Protein AF-A0A662MKM2-F1 (afdb_monomer)

Mean predicted aligned error: 5.5 Å

Sequence (151 aa):
GRNQSARRIAQEMHRLYGGDYKVSSKLVGRREGRELKRFTYLVRLPPWRRGDYLLKDGTPHRIEGFQGRRVKLKNIETRREESVEISSVETLAHYPSKEVEMEATVLYTSEREIVIMDPVSFAEVNIKKPPGWKRRESVKVVRVDGGIYLL

Radius of gyration: 22.49 Å; Cα contacts (8 Å, |Δi|>4): 298; chains: 1; bounding box: 60×26×66 Å

Nearest PDB structures (foldseek):
  1eif-assembly1_A  TM=6.181E-01  e=8.605E-05  Methanocaldococcus jannaschii
  1bkb-assembly1_A  TM=5.427E-01  e=1.474E-04  Pyrobaculum aerophilum
  1yby-assembly1_A  TM=5.417E-01  e=4.327E-04  Acetivibrio thermocellus
  6rji-assembly1_A  TM=4.594E-01  e=1.203E-03  Staphylococcus aureus subsp. aureus NCTC 8325
  7n4d-assembly3_C  TM=5.551E-01  e=6.738E-03  Naegleria fowleri

Foldseek 3Di:
DVVVVVVVVLVVCCQWQNADWDKDKDFPDDDPNDTDIDMDIDGDGQPDGQQKWFQDPNFTWGFNTDGRQKTWTATQQVRDIDIDGCVVRSPTDIGHNVRFKDKWFFPDDDPFWTWTQDPPPRDIDIDGDDPPDDDDGIFIWGADPNDIGGD

pLDDT: mean 92.52, std 6.66, range [49.81, 98.25]

Solvent-accessible surface area (backbone atoms only — not comparable to full-atom values): 8761 Å² total; per-residue (Å²): 115,83,70,57,55,60,51,51,51,48,52,49,49,24,37,61,57,11,42,47,76,49,78,50,71,43,82,75,50,72,57,96,91,38,78,38,70,49,77,47,79,46,70,45,66,53,98,68,53,69,61,18,32,34,48,51,96,92,39,55,24,34,27,74,37,39,56,29,53,29,34,32,34,27,34,56,87,80,64,48,73,51,74,46,53,42,84,80,52,69,84,42,58,74,45,56,39,88,81,29,53,46,70,26,46,45,75,51,69,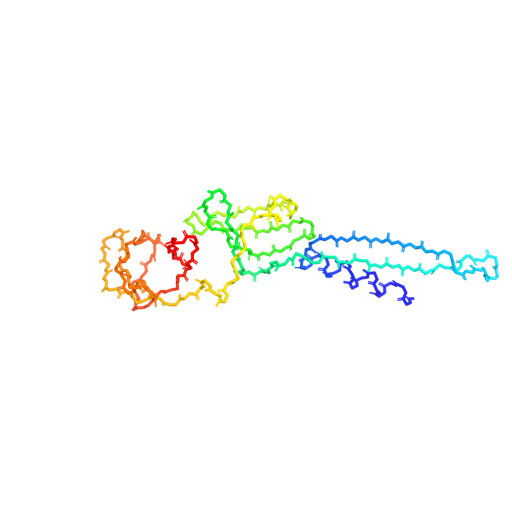62,98,60,35,36,32,28,35,40,78,83,79,66,45,82,42,83,39,79,54,60,90,90,69,72,96,61,66,60,45,52,32,39,54,55,96,91,44,78,43,69,110

Structure (mmCIF, N/CA/C/O backbone):
data_AF-A0A662MKM2-F1
#
_entry.id   AF-A0A662MKM2-F1
#
loop_
_atom_site.group_PDB
_atom_site.id
_atom_site.type_symbol
_atom_site.label_atom_id
_atom_site.label_alt_id
_atom_site.label_comp_id
_atom_site.label_asym_id
_atom_site.label_entity_id
_atom_site.label_seq_id
_atom_site.pdbx_PDB_ins_code
_atom_site.Cartn_x
_atom_site.Cartn_y
_atom_site.Cartn_z
_atom_site.occupancy
_atom_site.B_iso_or_equiv
_atom_site.auth_seq_id
_atom_site.auth_comp_id
_atom_site.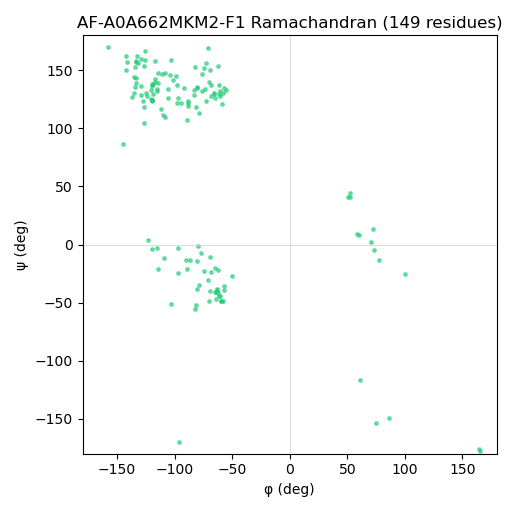auth_asym_id
_atom_site.auth_atom_id
_atom_site.pdbx_PDB_model_num
ATOM 1 N N . GLY A 1 1 ? 22.248 14.396 -25.358 1.00 49.81 1 GLY A N 1
ATOM 2 C CA . GLY A 1 1 ? 22.094 13.395 -26.440 1.00 49.81 1 GLY A CA 1
ATOM 3 C C . GLY A 1 1 ? 20.824 12.582 -26.237 1.00 49.81 1 GLY A C 1
ATOM 4 O O . GLY A 1 1 ? 20.569 12.188 -25.105 1.00 49.81 1 GLY A O 1
ATOM 5 N N . ARG A 1 2 ? 20.038 12.341 -27.301 1.00 54.75 2 ARG A N 1
ATOM 6 C CA . ARG A 1 2 ? 18.658 11.786 -27.265 1.00 54.75 2 ARG A CA 1
ATOM 7 C C . ARG A 1 2 ? 18.466 10.499 -26.429 1.00 54.75 2 ARG A C 1
ATOM 9 O O . ARG A 1 2 ? 17.391 10.311 -25.876 1.00 54.75 2 ARG A O 1
ATOM 16 N N . ASN A 1 3 ? 19.499 9.668 -26.248 1.00 59.00 3 ASN A N 1
ATOM 17 C CA . ASN A 1 3 ? 19.425 8.438 -25.434 1.00 59.00 3 ASN A CA 1
ATOM 18 C C . ASN A 1 3 ? 19.414 8.676 -23.910 1.00 59.00 3 ASN A C 1
ATOM 20 O O . ASN A 1 3 ? 18.944 7.820 -23.163 1.00 59.00 3 ASN A O 1
ATOM 24 N N . GLN A 1 4 ? 19.909 9.820 -23.421 1.00 70.81 4 GLN A N 1
ATOM 25 C CA . GLN A 1 4 ? 19.896 10.109 -21.980 1.00 70.81 4 GLN A CA 1
ATOM 26 C C . GLN A 1 4 ? 18.478 10.382 -21.463 1.00 70.81 4 GLN A C 1
ATOM 28 O O . GLN A 1 4 ? 18.176 10.049 -20.320 1.00 70.81 4 GLN A O 1
ATOM 33 N N . SER A 1 5 ? 17.601 10.938 -22.303 1.00 84.75 5 SER A N 1
ATOM 34 C CA . SER A 1 5 ? 16.239 11.305 -21.908 1.00 84.75 5 SER A CA 1
ATOM 35 C C . SER A 1 5 ? 15.367 10.074 -21.653 1.00 84.75 5 SER A C 1
ATOM 37 O O . SER A 1 5 ? 14.770 9.970 -20.587 1.00 84.75 5 SER A O 1
ATOM 39 N N . ALA A 1 6 ? 15.365 9.095 -22.567 1.00 88.06 6 ALA A N 1
ATOM 40 C CA . ALA A 1 6 ? 14.589 7.860 -22.404 1.00 88.06 6 ALA A CA 1
ATOM 41 C C . ALA A 1 6 ? 15.040 7.044 -21.180 1.00 88.06 6 ALA A C 1
ATOM 43 O O . ALA A 1 6 ? 14.209 6.570 -20.409 1.00 88.06 6 ALA A O 1
ATOM 44 N N . ARG A 1 7 ? 16.360 6.944 -20.957 1.00 92.12 7 ARG A N 1
ATOM 45 C CA . ARG A 1 7 ? 16.919 6.288 -19.768 1.00 92.12 7 ARG A CA 1
ATOM 46 C C . ARG A 1 7 ? 16.455 6.960 -18.478 1.00 92.12 7 ARG A C 1
ATOM 48 O O . ARG A 1 7 ? 16.018 6.263 -17.570 1.00 92.12 7 ARG A O 1
ATOM 55 N N . ARG A 1 8 ? 16.557 8.292 -18.397 1.00 93.31 8 ARG A N 1
ATOM 56 C CA . ARG A 1 8 ? 16.160 9.054 -17.202 1.00 93.31 8 ARG A CA 1
ATOM 57 C C . ARG A 1 8 ? 14.676 8.890 -16.903 1.00 93.31 8 ARG A C 1
ATOM 59 O O . ARG A 1 8 ? 14.339 8.615 -15.762 1.00 93.31 8 ARG A O 1
ATOM 66 N N . ILE A 1 9 ? 13.817 8.977 -17.920 1.00 93.75 9 ILE A N 1
ATOM 67 C CA . ILE A 1 9 ? 12.373 8.760 -17.759 1.00 93.75 9 ILE A CA 1
ATOM 68 C C . ILE A 1 9 ? 12.104 7.351 -17.223 1.00 93.75 9 ILE A C 1
ATOM 70 O O . ILE A 1 9 ? 11.392 7.200 -16.239 1.00 93.75 9 ILE A O 1
ATOM 74 N N . ALA A 1 10 ? 12.706 6.317 -17.816 1.00 93.50 10 ALA A N 1
ATOM 75 C CA . ALA A 1 10 ? 12.488 4.941 -17.377 1.00 93.50 10 ALA A CA 1
ATOM 76 C C . ALA A 1 10 ? 12.983 4.688 -15.938 1.00 93.50 10 ALA A C 1
ATOM 78 O O . ALA A 1 10 ? 12.302 4.026 -15.157 1.00 93.50 10 ALA A O 1
ATOM 79 N N . GLN A 1 11 ? 14.142 5.242 -15.571 1.00 93.38 11 GLN A N 1
ATOM 80 C CA . GLN A 1 11 ? 14.668 5.161 -14.206 1.00 93.38 11 GLN A CA 1
ATOM 81 C C . GLN A 1 11 ? 13.774 5.897 -13.205 1.00 93.38 11 GLN A C 1
ATOM 83 O O . GLN A 1 11 ? 13.529 5.379 -12.121 1.00 93.38 11 GLN A O 1
ATOM 88 N N . GLU A 1 12 ? 13.263 7.068 -13.575 1.00 94.19 12 GLU A N 1
ATOM 89 C CA . GLU A 1 12 ? 12.391 7.860 -12.712 1.00 94.19 12 GLU A CA 1
ATOM 90 C C . GLU A 1 12 ? 11.024 7.196 -12.521 1.00 94.19 12 GLU A C 1
ATOM 92 O O . GLU A 1 12 ? 10.527 7.124 -11.400 1.00 94.19 12 GLU A O 1
ATOM 97 N N . MET A 1 13 ? 10.460 6.610 -13.581 1.00 93.50 13 MET A N 1
ATOM 98 C CA . MET A 1 13 ? 9.240 5.802 -13.495 1.00 93.50 13 MET A CA 1
ATOM 99 C C . MET A 1 13 ? 9.421 4.624 -12.533 1.00 93.50 13 MET A C 1
ATOM 101 O O . MET A 1 13 ? 8.602 4.432 -11.639 1.00 93.50 13 MET A O 1
ATOM 105 N N . HIS A 1 14 ? 10.518 3.873 -12.665 1.00 94.44 14 HIS A N 1
ATOM 106 C CA . HIS A 1 14 ? 10.826 2.772 -11.753 1.00 94.44 14 HIS A CA 1
ATOM 107 C C . HIS A 1 14 ? 11.056 3.255 -10.311 1.00 94.44 14 HIS A C 1
ATOM 109 O O . HIS A 1 14 ? 10.621 2.614 -9.359 1.00 94.44 14 HIS A O 1
ATOM 115 N N . ARG A 1 15 ? 11.701 4.411 -10.123 1.00 92.88 15 ARG A N 1
ATOM 116 C CA . ARG A 1 15 ? 11.926 4.995 -8.796 1.00 92.88 15 ARG A CA 1
ATOM 117 C C . ARG A 1 15 ? 10.612 5.366 -8.106 1.00 92.88 15 ARG A C 1
ATOM 119 O O . ARG A 1 15 ? 10.462 5.053 -6.930 1.00 92.88 15 ARG A O 1
ATOM 126 N N . LEU A 1 16 ? 9.703 6.028 -8.826 1.00 91.00 16 LEU A N 1
ATOM 127 C CA . LEU A 1 16 ? 8.456 6.585 -8.288 1.00 91.00 16 LEU A CA 1
ATOM 128 C C .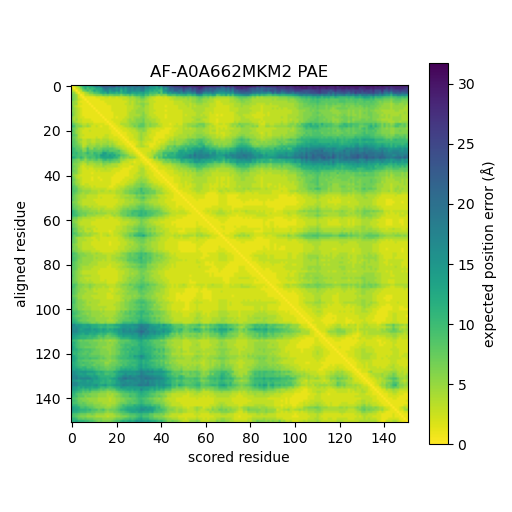 LEU A 1 16 ? 7.340 5.550 -8.123 1.00 91.00 16 LEU A C 1
ATOM 130 O O . LEU A 1 16 ? 6.580 5.617 -7.158 1.00 91.00 16 LEU A O 1
ATOM 134 N N . TYR A 1 17 ? 7.229 4.617 -9.067 1.00 91.69 17 TYR A N 1
ATOM 135 C CA . TYR A 1 17 ? 6.100 3.684 -9.164 1.00 91.69 17 TYR A CA 1
ATOM 136 C C . TYR A 1 17 ? 6.498 2.223 -8.947 1.00 91.69 17 TYR A C 1
ATOM 138 O O . TYR A 1 17 ? 5.650 1.337 -8.932 1.00 91.69 17 TYR A O 1
ATOM 146 N N . GLY A 1 18 ? 7.789 1.972 -8.762 1.00 92.31 18 GLY A N 1
ATOM 147 C CA . GLY A 1 18 ? 8.336 0.665 -8.464 1.00 92.31 18 GLY A CA 1
ATOM 148 C C . GLY A 1 18 ? 8.394 -0.293 -9.654 1.00 92.31 18 GLY A C 1
ATOM 149 O O . GLY A 1 18 ? 8.516 0.115 -10.813 1.00 92.31 18 GLY A O 1
ATOM 150 N N . GLY A 1 19 ? 8.354 -1.590 -9.351 1.00 91.06 19 GLY A N 1
ATOM 151 C CA . GLY A 1 19 ? 8.275 -2.678 -10.324 1.00 91.06 19 GLY A CA 1
ATOM 152 C C . GLY A 1 19 ? 9.630 -3.147 -10.856 1.00 91.06 19 GLY A C 1
ATOM 153 O O . GLY A 1 19 ? 10.632 -3.090 -10.148 1.00 91.06 19 GLY A O 1
ATOM 154 N N . ASP A 1 20 ? 9.677 -3.614 -12.102 1.00 91.56 20 ASP A N 1
ATOM 155 C CA . ASP A 1 20 ? 10.915 -4.072 -12.743 1.00 91.56 20 ASP A CA 1
ATOM 156 C C . ASP A 1 20 ? 11.460 -3.064 -13.751 1.00 91.56 20 ASP A C 1
ATOM 158 O O . ASP A 1 20 ? 10.714 -2.440 -14.505 1.00 91.56 20 ASP A O 1
ATOM 162 N N . TYR A 1 21 ? 12.789 -2.993 -13.835 1.00 93.81 21 TYR A N 1
ATOM 163 C CA . TYR A 1 21 ? 13.521 -2.202 -14.818 1.00 93.81 21 TYR A CA 1
ATOM 164 C C . TYR A 1 21 ? 14.547 -3.076 -15.547 1.00 93.81 21 TYR A C 1
ATOM 166 O O . TYR A 1 21 ? 15.417 -3.682 -1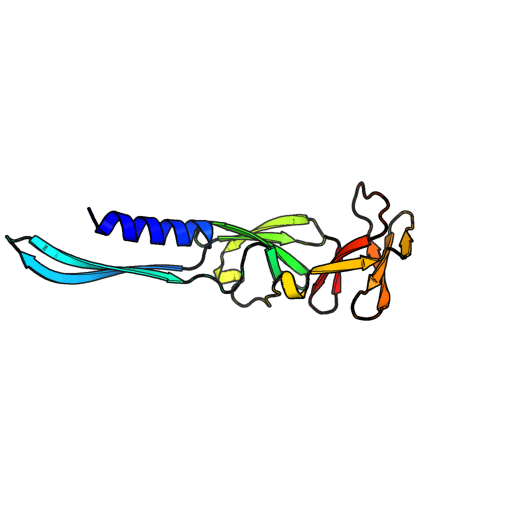4.921 1.00 93.81 21 TYR A O 1
ATOM 174 N N . LYS A 1 22 ? 14.473 -3.129 -16.882 1.00 94.38 22 LYS A N 1
ATOM 175 C CA . LYS A 1 22 ? 15.420 -3.875 -17.726 1.00 94.38 22 LYS A CA 1
ATOM 176 C C . LYS A 1 22 ? 15.887 -3.030 -18.903 1.00 94.38 22 LYS A C 1
ATOM 178 O O . LYS A 1 22 ? 15.096 -2.349 -19.551 1.00 94.38 22 LYS A O 1
ATOM 183 N N . VAL A 1 23 ? 17.178 -3.118 -19.214 1.00 94.56 23 VAL A N 1
ATOM 184 C CA . VAL A 1 23 ? 17.780 -2.471 -20.385 1.00 94.56 23 VAL A CA 1
ATOM 185 C C . VAL A 1 23 ? 18.297 -3.539 -21.331 1.00 94.56 23 VAL A C 1
ATOM 187 O O . VAL A 1 23 ? 18.976 -4.471 -20.906 1.00 94.56 23 VAL A O 1
ATOM 190 N N . SER A 1 24 ? 18.007 -3.393 -22.617 1.00 94.81 24 SER A N 1
ATOM 191 C CA . SER A 1 24 ? 18.643 -4.170 -23.677 1.00 94.81 24 SER A CA 1
ATOM 192 C C . SER A 1 24 ? 19.169 -3.242 -24.767 1.00 94.81 24 SER A C 1
ATOM 194 O O . SER A 1 24 ? 18.770 -2.080 -24.881 1.00 94.81 24 SER A O 1
ATOM 196 N N . SER A 1 25 ? 20.115 -3.734 -25.560 1.00 93.38 25 SER A N 1
ATOM 197 C CA . SER A 1 25 ? 20.635 -2.994 -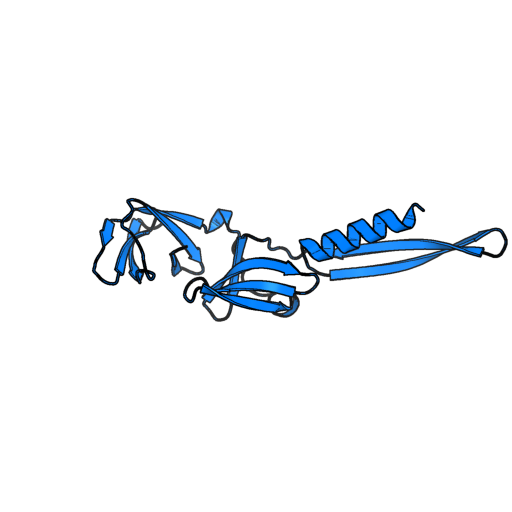26.704 1.00 93.38 25 SER A CA 1
ATOM 198 C C . SER A 1 25 ? 20.896 -3.937 -27.863 1.00 93.38 25 SER A C 1
ATOM 200 O O . SER A 1 25 ? 21.206 -5.107 -27.645 1.00 93.38 25 SER A O 1
ATOM 202 N N . LYS A 1 26 ? 20.780 -3.426 -29.086 1.00 95.19 26 LYS A N 1
ATOM 203 C CA . LYS A 1 26 ? 21.183 -4.153 -30.289 1.00 95.19 26 LYS A CA 1
ATOM 204 C C . LYS A 1 26 ? 22.008 -3.265 -31.207 1.00 95.19 26 LYS A C 1
ATOM 206 O O . LYS A 1 26 ? 21.728 -2.068 -31.327 1.00 95.19 26 LYS A O 1
ATOM 211 N N . LEU A 1 27 ? 23.006 -3.856 -31.856 1.00 93.81 27 LEU A N 1
ATOM 212 C CA . LEU A 1 27 ? 23.751 -3.215 -32.933 1.00 93.81 27 LEU A CA 1
ATOM 213 C C . LEU A 1 27 ? 22.802 -2.999 -34.120 1.00 93.81 27 LEU A C 1
ATOM 215 O O . LEU A 1 27 ? 22.078 -3.912 -34.509 1.00 93.81 27 LEU A O 1
ATOM 219 N N . VAL A 1 28 ? 22.763 -1.782 -34.655 1.00 94.06 28 VAL A N 1
ATOM 220 C CA . VAL A 1 28 ? 21.928 -1.418 -35.815 1.00 94.06 28 VAL A CA 1
ATOM 221 C C . VAL A 1 28 ? 22.746 -0.926 -37.005 1.00 94.06 28 VAL A C 1
ATOM 223 O O . VAL A 1 28 ? 22.185 -0.679 -38.064 1.00 94.06 28 VAL A O 1
ATOM 226 N N . GLY A 1 29 ? 24.062 -0.797 -36.847 1.00 92.38 29 GLY A N 1
ATOM 227 C CA . GLY A 1 29 ? 24.973 -0.461 -37.932 1.00 92.38 29 GLY A CA 1
ATOM 228 C C . GLY A 1 29 ? 26.336 -0.021 -37.419 1.00 92.38 29 GLY A C 1
ATOM 229 O O . GLY A 1 29 ? 26.587 0.019 -36.212 1.00 92.38 29 GLY A O 1
ATOM 230 N N . ARG A 1 30 ? 27.213 0.349 -38.349 1.00 90.88 30 ARG A N 1
ATOM 231 C CA . ARG A 1 30 ? 28.493 1.000 -38.067 1.00 90.88 30 ARG A CA 1
ATOM 232 C C . ARG A 1 30 ? 28.608 2.251 -38.928 1.00 90.88 30 ARG A C 1
ATOM 234 O O . ARG A 1 30 ? 28.264 2.214 -40.104 1.00 90.88 30 ARG A O 1
ATOM 241 N N . ARG A 1 31 ? 29.070 3.352 -38.342 1.00 88.31 31 ARG A N 1
ATOM 242 C CA . ARG A 1 31 ? 29.352 4.607 -39.048 1.00 88.31 31 ARG A CA 1
ATOM 243 C C . ARG A 1 31 ? 30.675 5.155 -38.540 1.00 88.31 31 ARG A C 1
ATOM 245 O O . ARG A 1 31 ? 30.843 5.273 -37.330 1.00 88.31 31 ARG A O 1
ATOM 252 N N . GLU A 1 32 ? 31.600 5.447 -39.453 1.00 86.50 32 GLU A N 1
ATOM 253 C CA . GLU A 1 32 ? 32.926 6.009 -39.128 1.00 86.50 32 GLU A CA 1
ATOM 254 C C . GLU A 1 32 ? 33.672 5.181 -38.060 1.00 86.50 32 GLU A C 1
ATOM 256 O O . GLU A 1 32 ? 34.187 5.700 -37.073 1.00 86.50 32 GLU A O 1
ATOM 261 N N . GLY A 1 33 ? 33.642 3.849 -38.200 1.00 86.44 33 GLY A N 1
ATOM 262 C CA . GLY A 1 33 ? 34.268 2.916 -37.252 1.00 86.44 33 GLY A CA 1
ATOM 263 C C . GLY A 1 33 ? 33.548 2.769 -35.903 1.00 86.44 33 GLY A C 1
ATOM 264 O O . GLY A 1 33 ? 33.925 1.916 -35.103 1.00 86.44 33 GLY A O 1
ATOM 265 N N . ARG A 1 34 ? 32.483 3.540 -35.642 1.00 88.06 34 ARG A N 1
ATOM 266 C CA . ARG A 1 34 ? 31.700 3.472 -34.401 1.00 88.06 34 ARG A CA 1
ATOM 267 C C . ARG A 1 34 ? 30.451 2.622 -34.574 1.00 88.06 34 ARG A C 1
ATOM 269 O O . ARG A 1 34 ? 29.721 2.736 -35.559 1.00 88.06 34 ARG A O 1
ATOM 276 N N . GLU A 1 35 ? 30.173 1.795 -33.573 1.00 91.12 35 GLU A N 1
ATOM 277 C CA . GLU A 1 35 ? 28.943 1.013 -33.499 1.00 91.12 35 GLU A CA 1
ATOM 278 C C . GLU A 1 35 ? 27.738 1.897 -33.175 1.00 91.12 35 GLU A C 1
ATOM 280 O O . GLU A 1 35 ? 27.684 2.565 -32.142 1.00 91.12 35 GLU A O 1
ATOM 285 N N . LEU A 1 36 ? 26.731 1.852 -34.040 1.00 90.12 36 LEU A N 1
ATOM 286 C CA . LEU A 1 36 ? 25.432 2.455 -33.788 1.00 90.12 36 LEU A CA 1
ATOM 287 C C . LEU A 1 36 ? 24.558 1.430 -33.067 1.00 90.12 36 LEU A C 1
ATOM 289 O O . LEU A 1 36 ? 24.278 0.357 -33.602 1.00 90.12 36 LEU A O 1
ATOM 293 N N . LYS A 1 37 ? 24.114 1.756 -31.849 1.00 91.25 37 LYS A N 1
ATOM 294 C CA . LYS A 1 37 ? 23.270 0.883 -31.018 1.00 91.25 37 LYS A CA 1
ATOM 295 C C . LYS A 1 37 ? 21.889 1.489 -30.804 1.00 91.25 37 LYS A C 1
ATOM 297 O O . LYS A 1 37 ? 21.761 2.678 -30.513 1.00 91.25 37 LYS A O 1
ATOM 302 N N . ARG A 1 38 ? 20.858 0.646 -30.877 1.00 91.06 38 ARG A N 1
ATOM 303 C CA . ARG A 1 38 ? 19.503 0.963 -30.410 1.00 91.06 38 ARG A CA 1
ATOM 304 C C . ARG A 1 38 ? 19.322 0.394 -29.010 1.00 91.06 38 ARG A C 1
ATOM 306 O O . ARG A 1 38 ? 19.521 -0.803 -28.820 1.00 91.06 38 ARG A O 1
ATOM 313 N N . PHE A 1 39 ? 18.920 1.238 -28.065 1.00 92.62 39 PHE A N 1
ATOM 314 C CA . PHE A 1 39 ? 18.602 0.838 -26.695 1.00 92.62 39 PHE A CA 1
ATOM 315 C C . PHE A 1 39 ? 17.093 0.680 -26.513 1.00 92.62 39 PHE A C 1
ATOM 317 O O . PHE A 1 39 ? 16.311 1.439 -27.084 1.00 92.62 39 PHE A O 1
ATOM 324 N N . THR A 1 40 ? 16.698 -0.287 -25.692 1.00 93.94 40 THR A N 1
ATOM 325 C CA . THR A 1 40 ? 15.323 -0.484 -25.237 1.00 93.94 40 THR A CA 1
ATOM 326 C C . THR A 1 40 ? 15.319 -0.479 -23.713 1.00 93.94 40 THR A C 1
ATOM 328 O O . THR A 1 40 ? 16.090 -1.204 -23.085 1.00 93.94 40 THR A O 1
ATOM 331 N N . TYR A 1 41 ? 14.457 0.354 -23.131 1.00 93.94 41 TYR A N 1
ATOM 332 C CA . TYR A 1 41 ? 14.244 0.465 -21.690 1.00 93.94 41 TYR A CA 1
ATOM 333 C C . TYR A 1 41 ? 12.845 -0.064 -21.384 1.00 93.94 41 TYR A C 1
ATOM 335 O O . TYR A 1 41 ? 11.862 0.482 -21.879 1.00 93.94 41 TYR A O 1
ATOM 343 N N . LEU A 1 42 ? 12.765 -1.142 -20.614 1.00 94.56 42 LEU A N 1
ATOM 344 C CA . LEU A 1 42 ? 11.519 -1.764 -20.192 1.00 94.56 42 LEU A CA 1
ATOM 345 C C . LEU A 1 42 ? 11.277 -1.435 -18.722 1.00 94.56 42 LEU A C 1
ATOM 347 O O . LEU A 1 42 ? 12.137 -1.711 -17.886 1.00 94.56 42 LEU A O 1
ATOM 351 N N . VAL A 1 43 ? 10.098 -0.891 -18.429 1.00 93.81 43 VAL A N 1
ATOM 352 C CA . VAL A 1 43 ? 9.588 -0.707 -17.069 1.00 93.81 43 VAL A CA 1
ATOM 353 C C . VAL A 1 43 ? 8.295 -1.504 -16.958 1.00 93.81 43 VAL A C 1
ATOM 355 O O . VAL A 1 43 ? 7.392 -1.306 -17.770 1.00 93.81 43 VAL A O 1
ATOM 358 N N . ARG A 1 44 ? 8.209 -2.409 -15.983 1.00 91.81 44 ARG A N 1
ATOM 359 C CA . ARG A 1 44 ? 6.966 -3.117 -15.652 1.00 91.81 44 ARG A CA 1
ATOM 360 C C . ARG A 1 44 ? 6.479 -2.616 -14.312 1.00 91.81 44 ARG A C 1
ATOM 362 O O . ARG A 1 44 ? 7.140 -2.858 -13.310 1.00 91.81 44 ARG A O 1
ATOM 369 N N . LEU A 1 45 ? 5.368 -1.894 -14.318 1.00 92.12 45 LEU A N 1
ATOM 370 C CA . LEU A 1 45 ? 4.766 -1.385 -13.095 1.00 92.12 45 LEU A CA 1
ATOM 371 C C . LEU A 1 45 ? 4.033 -2.513 -12.359 1.00 92.12 45 LEU A C 1
ATOM 373 O O . LEU A 1 45 ? 3.475 -3.391 -13.024 1.00 92.12 45 LEU A O 1
ATOM 377 N N . PRO A 1 46 ? 4.010 -2.490 -11.019 1.00 92.50 46 PRO A N 1
ATOM 378 C CA . PRO A 1 46 ? 3.109 -3.346 -10.265 1.00 92.50 46 PRO A CA 1
ATOM 379 C C . PRO A 1 46 ? 1.643 -2.990 -10.588 1.00 92.50 46 PRO A C 1
ATOM 381 O O . PRO A 1 46 ? 1.358 -1.845 -10.955 1.00 92.50 46 PRO A O 1
ATOM 384 N N . PRO A 1 47 ? 0.696 -3.934 -10.451 1.00 90.19 47 PRO A N 1
ATOM 385 C CA . PRO A 1 47 ? -0.717 -3.670 -10.719 1.00 90.19 47 PRO A CA 1
ATOM 386 C C . PRO A 1 47 ? -1.417 -2.884 -9.590 1.00 90.19 47 PRO A C 1
ATOM 388 O O . PRO A 1 47 ? -2.536 -2.418 -9.783 1.00 90.19 47 PRO A O 1
ATOM 391 N N . TRP A 1 48 ? -0.746 -2.658 -8.456 1.00 94.50 48 TRP A N 1
ATOM 392 C CA . TRP A 1 48 ? -1.206 -1.824 -7.338 1.00 94.50 48 TRP A CA 1
ATOM 393 C C . TRP A 1 48 ? -0.529 -0.452 -7.302 1.00 94.50 48 TRP A C 1
ATOM 395 O O . TRP A 1 48 ? 0.557 -0.237 -7.847 1.00 94.50 48 TRP A O 1
ATOM 405 N N . ARG A 1 49 ? -1.173 0.500 -6.623 1.00 94.62 49 ARG A N 1
ATOM 406 C CA . ARG A 1 49 ? -0.727 1.894 -6.512 1.00 94.62 49 ARG A CA 1
ATOM 407 C C . ARG A 1 49 ? -0.616 2.331 -5.056 1.00 94.62 49 ARG A C 1
ATOM 409 O O . ARG A 1 49 ? -1.129 1.695 -4.143 1.00 94.62 49 ARG A O 1
ATOM 416 N N . ARG A 1 50 ? 0.037 3.475 -4.836 1.00 96.56 50 ARG A N 1
ATOM 417 C CA . ARG A 1 50 ? 0.023 4.140 -3.529 1.00 96.56 50 ARG A CA 1
ATOM 418 C C . ARG A 1 50 ? -1.421 4.442 -3.123 1.00 96.56 50 ARG A C 1
ATOM 420 O O . ARG A 1 50 ? -2.155 5.059 -3.889 1.00 96.56 50 ARG A O 1
ATOM 427 N N . GLY A 1 51 ? -1.769 4.067 -1.900 1.00 97.06 51 GLY A N 1
ATOM 428 C CA . GLY A 1 51 ? -3.103 4.177 -1.327 1.00 97.06 51 GLY A CA 1
ATOM 429 C C . GLY A 1 51 ? -3.885 2.869 -1.341 1.00 97.06 51 GLY A C 1
ATOM 430 O O . GLY A 1 51 ? -4.736 2.714 -0.476 1.00 97.06 51 GLY A O 1
ATOM 431 N N . ASP A 1 52 ? -3.577 1.940 -2.251 1.00 97.81 52 ASP A N 1
ATOM 432 C CA . ASP A 1 52 ? -4.229 0.628 -2.296 1.00 97.81 52 ASP A CA 1
ATOM 433 C C . ASP A 1 52 ? -3.800 -0.254 -1.118 1.00 97.81 52 ASP A C 1
ATOM 435 O O . ASP A 1 52 ? -2.833 0.046 -0.409 1.00 97.81 52 ASP A O 1
ATOM 439 N N . TYR A 1 53 ? -4.505 -1.368 -0.938 1.00 98.19 53 TYR A N 1
ATOM 440 C CA . TYR A 1 53 ? -4.284 -2.308 0.151 1.00 98.19 53 TYR A CA 1
ATOM 441 C C . TYR A 1 53 ? -3.858 -3.674 -0.380 1.00 98.19 53 TYR A C 1
ATOM 443 O O . TYR A 1 53 ? -4.359 -4.145 -1.402 1.00 98.19 53 TYR A O 1
ATOM 451 N N . LEU A 1 54 ? -2.938 -4.314 0.337 1.00 97.81 54 LEU A N 1
ATOM 452 C CA . LEU A 1 54 ? -2.556 -5.709 0.146 1.00 97.81 54 LEU A CA 1
ATOM 453 C C . LEU A 1 54 ? -2.902 -6.498 1.407 1.00 97.81 54 LEU A C 1
ATOM 455 O O . LEU A 1 54 ? -2.679 -6.013 2.520 1.00 97.81 54 LEU A O 1
ATOM 459 N N . LEU A 1 55 ? -3.416 -7.713 1.246 1.00 97.44 55 LEU A N 1
ATOM 460 C CA . LEU A 1 55 ? -3.661 -8.614 2.369 1.00 97.44 55 LEU A CA 1
ATOM 461 C C . LEU A 1 55 ? -2.410 -9.454 2.633 1.00 97.44 55 LEU A C 1
ATOM 463 O O . LEU A 1 55 ? -2.085 -10.355 1.861 1.00 97.44 55 LEU A O 1
ATOM 467 N N . LYS A 1 56 ? -1.705 -9.144 3.722 1.00 95.75 56 LYS A N 1
ATOM 468 C CA . LYS A 1 56 ? -0.476 -9.829 4.140 1.00 95.75 56 LYS A CA 1
ATOM 469 C C . LYS A 1 56 ? -0.699 -10.433 5.517 1.00 95.75 56 LYS A C 1
ATOM 471 O O . LYS A 1 56 ? -1.076 -9.711 6.437 1.00 95.75 56 LYS A O 1
ATOM 476 N N . ASP A 1 57 ? -0.486 -11.740 5.645 1.00 92.81 57 ASP A N 1
ATOM 477 C CA . ASP A 1 57 ? -0.651 -12.476 6.907 1.00 92.81 57 ASP A CA 1
ATOM 478 C C . ASP A 1 57 ? -2.033 -12.235 7.555 1.00 92.81 57 ASP A C 1
ATOM 480 O O . ASP A 1 57 ? -2.151 -11.991 8.754 1.00 92.81 57 ASP A O 1
ATOM 484 N N . GLY A 1 58 ? -3.091 -12.206 6.732 1.00 92.69 58 GLY A N 1
ATOM 485 C CA . GLY A 1 58 ? -4.471 -11.950 7.171 1.00 92.69 58 GLY A CA 1
ATOM 486 C C . GLY A 1 58 ? -4.762 -10.510 7.609 1.00 92.69 58 GLY A C 1
ATOM 487 O O . GLY A 1 58 ? -5.883 -10.214 8.005 1.00 92.69 58 GLY A O 1
ATOM 488 N N . THR A 1 59 ? -3.787 -9.599 7.527 1.00 93.50 59 THR A N 1
ATOM 489 C CA . THR A 1 59 ? -3.959 -8.200 7.930 1.00 93.50 59 THR A CA 1
ATOM 490 C C . THR A 1 59 ? -3.833 -7.256 6.731 1.00 93.50 59 THR A C 1
ATOM 492 O O . THR A 1 59 ? -2.864 -7.348 5.964 1.00 93.50 59 THR A O 1
ATOM 495 N N . PRO A 1 60 ? -4.756 -6.296 6.555 1.00 96.81 60 PRO A N 1
ATOM 496 C CA . PRO A 1 60 ? -4.630 -5.291 5.509 1.00 96.81 60 PRO A CA 1
ATOM 497 C C . PRO A 1 60 ? -3.427 -4.370 5.738 1.00 96.81 60 PRO A C 1
ATOM 499 O O . PRO A 1 60 ? -3.238 -3.787 6.811 1.00 96.81 60 PRO A O 1
ATOM 502 N N . HIS A 1 61 ? -2.625 -4.200 4.694 1.00 98.25 61 HIS A N 1
ATOM 503 C CA . HIS A 1 61 ? -1.507 -3.271 4.663 1.00 98.25 61 HIS A CA 1
ATOM 504 C C . HIS A 1 61 ? -1.711 -2.253 3.548 1.00 98.25 61 HIS A C 1
ATOM 506 O O . HIS A 1 61 ? -1.843 -2.613 2.380 1.00 98.25 61 HIS A O 1
ATOM 512 N N . ARG A 1 62 ? -1.704 -0.969 3.902 1.00 98.19 62 ARG A N 1
ATOM 513 C CA . ARG A 1 62 ? -1.819 0.134 2.949 1.00 98.19 62 ARG A CA 1
ATOM 514 C C . ARG A 1 62 ? -0.477 0.414 2.287 1.00 98.19 62 ARG A C 1
ATOM 516 O O . ARG A 1 62 ? 0.544 0.505 2.967 1.00 98.19 62 ARG A O 1
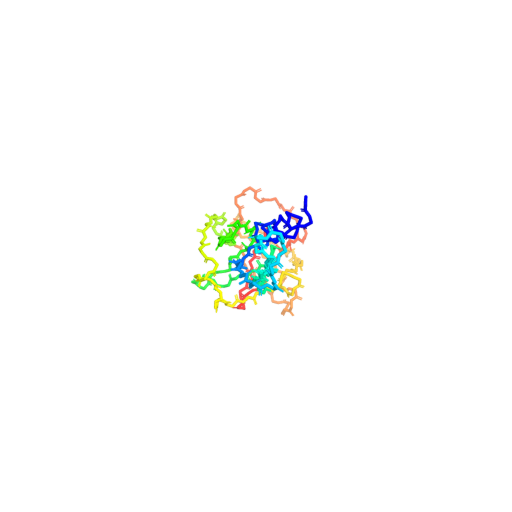ATOM 523 N N . ILE A 1 63 ? -0.469 0.605 0.975 1.00 98.12 63 ILE A N 1
ATOM 524 C CA . ILE A 1 63 ? 0.726 0.992 0.227 1.00 98.12 63 ILE A CA 1
ATOM 525 C C . ILE A 1 63 ? 0.969 2.491 0.413 1.00 98.12 63 ILE A C 1
ATOM 527 O O . ILE A 1 63 ? 0.232 3.330 -0.101 1.00 98.12 63 ILE A O 1
ATOM 531 N N . GLU A 1 64 ? 2.053 2.845 1.094 1.00 97.88 64 GLU A N 1
ATOM 532 C CA . GLU A 1 64 ? 2.442 4.241 1.329 1.00 97.88 64 GLU A CA 1
ATOM 533 C C . GLU A 1 64 ? 3.345 4.798 0.220 1.00 97.88 64 GLU A C 1
ATOM 535 O O . GLU A 1 64 ? 3.405 6.011 0.008 1.00 97.88 64 GLU A O 1
ATOM 540 N N . GLY A 1 65 ? 4.016 3.931 -0.540 1.00 96.69 65 GLY A N 1
ATOM 541 C CA . GLY A 1 65 ? 4.824 4.340 -1.686 1.00 96.69 65 GLY A CA 1
ATOM 542 C C . GLY A 1 65 ? 5.784 3.265 -2.173 1.00 96.69 65 GLY A C 1
ATOM 543 O O . GLY A 1 65 ? 5.814 2.149 -1.657 1.00 96.69 65 GLY A O 1
ATOM 544 N N . PHE A 1 66 ? 6.594 3.630 -3.163 1.00 96.38 66 PHE A N 1
ATOM 545 C CA . PHE A 1 66 ? 7.570 2.748 -3.793 1.00 96.38 66 PHE A CA 1
ATOM 546 C C . PHE A 1 66 ? 8.959 3.380 -3.779 1.00 96.38 66 PHE A C 1
ATOM 548 O O . PHE A 1 66 ? 9.105 4.603 -3.755 1.00 96.38 66 PHE A O 1
ATOM 555 N N . GLN A 1 67 ? 9.979 2.528 -3.811 1.00 92.06 67 GLN A N 1
ATOM 556 C CA . GLN A 1 67 ? 11.369 2.923 -3.980 1.00 92.06 67 GLN A CA 1
ATOM 557 C C . GLN A 1 67 ? 12.086 1.857 -4.813 1.00 92.06 67 GLN A C 1
ATOM 559 O O . GLN A 1 67 ? 12.677 0.913 -4.285 1.00 92.06 67 GLN A O 1
ATOM 564 N N . GLY A 1 68 ? 12.009 1.989 -6.139 1.00 91.00 68 GLY A N 1
ATOM 565 C CA . GLY A 1 68 ? 12.577 1.001 -7.058 1.00 91.00 68 GLY A CA 1
ATOM 566 C C . GLY A 1 68 ? 11.929 -0.375 -6.877 1.00 91.00 68 GLY A C 1
ATOM 567 O O . GLY A 1 68 ? 10.734 -0.539 -7.082 1.00 91.00 68 GLY A O 1
ATOM 568 N N . ARG A 1 69 ? 12.696 -1.389 -6.469 1.00 93.38 69 ARG A N 1
ATOM 569 C CA . ARG A 1 69 ? 12.166 -2.755 -6.269 1.00 93.38 69 ARG A CA 1
ATOM 570 C C . ARG A 1 69 ? 11.426 -2.947 -4.943 1.00 93.38 69 ARG A C 1
ATOM 572 O O . ARG A 1 69 ? 10.915 -4.032 -4.687 1.00 93.38 69 ARG A O 1
ATOM 579 N N . ARG A 1 70 ? 11.353 -1.910 -4.107 1.00 95.62 70 ARG A N 1
ATOM 580 C CA . ARG A 1 70 ? 10.747 -1.979 -2.777 1.00 95.62 70 ARG A CA 1
ATOM 581 C C . ARG A 1 70 ? 9.423 -1.241 -2.717 1.00 95.62 70 ARG A C 1
ATOM 583 O O . ARG A 1 70 ? 9.247 -0.204 -3.358 1.00 95.62 70 ARG A O 1
ATOM 590 N N . VAL A 1 71 ? 8.524 -1.747 -1.886 1.00 97.62 71 VAL A N 1
ATOM 591 C CA . VAL A 1 71 ? 7.256 -1.105 -1.537 1.00 97.62 71 VAL A CA 1
ATOM 592 C C . VAL A 1 71 ? 7.227 -0.829 -0.039 1.00 97.62 71 VAL A C 1
ATOM 594 O O . VAL A 1 71 ? 7.704 -1.634 0.763 1.00 97.62 71 VAL A O 1
ATOM 597 N N . LYS A 1 72 ? 6.725 0.348 0.332 1.00 98.00 72 LYS A N 1
ATOM 598 C CA . LYS A 1 72 ? 6.482 0.739 1.717 1.00 98.00 72 LYS A CA 1
ATOM 599 C C . LYS A 1 72 ? 5.031 0.424 2.056 1.00 98.00 72 LYS A C 1
ATOM 601 O O . LYS A 1 72 ? 4.123 0.933 1.400 1.00 98.00 72 LYS A O 1
ATOM 606 N N . LEU A 1 73 ? 4.837 -0.401 3.072 1.00 98.25 73 LEU A N 1
ATOM 607 C CA . LEU A 1 73 ? 3.546 -0.864 3.553 1.00 98.25 73 LEU A CA 1
ATOM 608 C C . LEU A 1 73 ? 3.298 -0.325 4.959 1.00 98.25 73 LEU A C 1
ATOM 610 O O . LEU A 1 73 ? 4.233 -0.169 5.742 1.00 98.25 73 LEU A O 1
ATOM 614 N N . LYS A 1 74 ? 2.036 -0.061 5.284 1.00 97.88 74 LYS A N 1
ATOM 615 C CA . LYS A 1 74 ? 1.595 0.323 6.621 1.00 97.88 74 LYS A CA 1
ATOM 616 C C . LYS A 1 74 ? 0.477 -0.597 7.073 1.00 97.88 74 LYS A C 1
ATOM 618 O O . LYS A 1 74 ? -0.586 -0.632 6.461 1.00 97.88 74 LYS A O 1
ATOM 623 N N . ASN A 1 7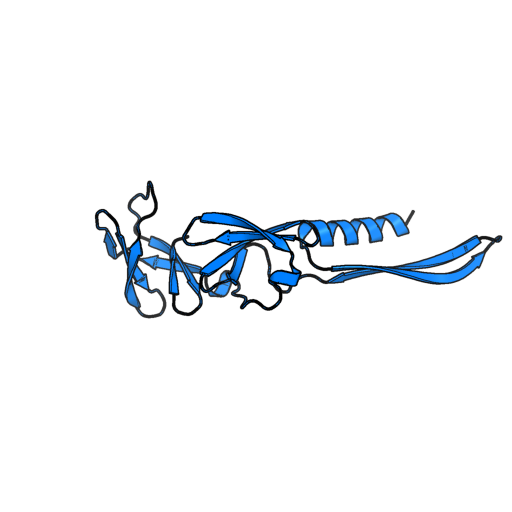5 ? 0.713 -1.317 8.159 1.00 96.31 75 ASN A N 1
ATOM 624 C CA . ASN A 1 75 ? -0.290 -2.165 8.781 1.00 96.31 75 ASN A CA 1
ATOM 625 C C . ASN A 1 75 ? -1.441 -1.298 9.324 1.00 96.31 75 ASN A C 1
ATOM 627 O O . ASN A 1 75 ? -1.206 -0.351 10.081 1.00 96.31 75 ASN A O 1
ATOM 631 N N . ILE A 1 76 ? -2.674 -1.601 8.923 1.00 93.06 76 ILE A N 1
ATOM 632 C CA . ILE A 1 76 ? -3.866 -0.807 9.260 1.00 93.06 76 ILE A CA 1
ATOM 633 C C . ILE A 1 76 ? -4.151 -0.784 10.768 1.00 93.06 76 ILE A C 1
ATOM 635 O O . ILE A 1 76 ? -4.503 0.262 11.320 1.00 93.06 76 ILE A O 1
ATOM 639 N N . GLU A 1 77 ? -3.951 -1.912 11.446 1.00 88.81 77 GLU A N 1
ATOM 640 C CA . GLU A 1 77 ? -4.296 -2.074 12.858 1.00 88.81 77 GLU A CA 1
ATOM 641 C C . GLU A 1 77 ? -3.221 -1.486 13.771 1.00 88.81 77 GLU A C 1
ATOM 643 O O . GLU A 1 77 ? -3.495 -0.670 14.651 1.00 88.81 77 GLU A O 1
ATOM 648 N N . THR A 1 78 ? -1.967 -1.882 13.547 1.00 91.62 78 THR A N 1
ATOM 649 C CA . THR A 1 78 ? -0.837 -1.510 14.411 1.00 91.62 78 THR A CA 1
ATOM 650 C C . THR A 1 78 ? -0.204 -0.179 14.024 1.00 91.62 78 THR A C 1
ATOM 652 O O . THR A 1 78 ? 0.599 0.361 14.784 1.00 91.62 78 THR A O 1
ATOM 655 N N . ARG A 1 79 ? -0.529 0.347 12.834 1.00 91.62 79 ARG A N 1
ATOM 656 C CA . ARG A 1 79 ? 0.065 1.550 12.224 1.00 91.62 79 ARG A CA 1
ATOM 657 C C . ARG A 1 79 ? 1.573 1.464 11.985 1.00 91.62 79 ARG A C 1
ATOM 659 O O . ARG A 1 79 ? 2.172 2.471 11.607 1.00 91.62 79 ARG A O 1
ATOM 666 N N . ARG A 1 80 ? 2.179 0.287 12.173 1.00 95.25 80 ARG A N 1
ATOM 667 C CA . ARG A 1 80 ? 3.597 0.045 11.904 1.00 95.25 80 ARG A CA 1
ATOM 668 C C . ARG A 1 80 ? 3.850 0.055 10.405 1.00 95.25 80 ARG A C 1
ATOM 670 O O . ARG A 1 80 ? 3.051 -0.462 9.627 1.00 95.25 80 ARG A O 1
ATOM 677 N N . GLU A 1 81 ? 4.970 0.648 10.026 1.00 97.38 81 GLU A N 1
ATOM 678 C CA . GLU A 1 81 ? 5.428 0.684 8.646 1.00 97.38 81 GLU A CA 1
ATOM 679 C C . GLU A 1 81 ? 6.527 -0.353 8.437 1.00 97.38 81 GLU A C 1
ATOM 681 O O . GLU A 1 81 ? 7.400 -0.530 9.287 1.00 97.38 81 GLU A O 1
ATOM 686 N N . GLU A 1 82 ? 6.510 -1.002 7.282 1.00 97.19 82 GLU A N 1
ATOM 687 C CA . GLU A 1 82 ? 7.583 -1.874 6.825 1.00 97.19 82 GLU A CA 1
ATOM 688 C C . GLU A 1 82 ? 7.920 -1.572 5.365 1.00 97.19 82 GLU A C 1
ATOM 690 O O . GLU A 1 82 ? 7.117 -1.026 4.606 1.00 97.19 82 GLU A O 1
ATOM 695 N N . SER A 1 83 ? 9.137 -1.913 4.960 1.00 97.56 83 SER A N 1
ATOM 696 C CA . SER A 1 83 ? 9.532 -1.894 3.557 1.00 97.56 83 SER A CA 1
ATOM 697 C C . SER A 1 83 ? 9.916 -3.306 3.161 1.00 97.56 83 SER A C 1
ATOM 699 O O . SER A 1 83 ? 10.739 -3.919 3.839 1.00 97.56 83 SER A O 1
ATOM 701 N N . VAL A 1 84 ? 9.359 -3.797 2.059 1.00 97.19 84 VAL A N 1
ATOM 702 C CA . VAL A 1 84 ? 9.576 -5.159 1.555 1.00 97.19 84 VAL A CA 1
ATOM 703 C C . VAL A 1 84 ? 9.881 -5.136 0.059 1.00 97.19 84 VAL A C 1
ATOM 705 O O . VAL A 1 84 ? 9.635 -4.135 -0.619 1.00 97.19 84 VAL A O 1
ATOM 708 N N . GLU A 1 85 ? 10.445 -6.224 -0.461 1.00 96.38 85 GLU A N 1
ATOM 709 C CA . GLU A 1 85 ? 10.626 -6.394 -1.906 1.00 96.38 85 GLU A CA 1
ATOM 710 C C . GLU A 1 85 ? 9.265 -6.575 -2.584 1.00 96.38 85 GLU A C 1
ATOM 712 O O . GLU A 1 85 ? 8.427 -7.336 -2.101 1.00 96.38 85 GLU A O 1
ATOM 717 N N . ILE A 1 86 ? 9.048 -5.924 -3.727 1.00 95.38 86 ILE A N 1
ATOM 718 C CA . ILE A 1 86 ? 7.798 -6.042 -4.496 1.00 95.38 86 ILE A CA 1
ATOM 719 C C . ILE A 1 86 ? 7.524 -7.502 -4.865 1.00 95.38 86 ILE A C 1
ATOM 721 O O . ILE A 1 86 ? 6.392 -7.951 -4.732 1.00 95.38 86 ILE A O 1
ATOM 725 N N . SER A 1 87 ? 8.559 -8.265 -5.224 1.00 93.81 87 SER A N 1
ATOM 726 C CA . SER A 1 87 ? 8.428 -9.690 -5.551 1.00 93.81 87 SER A CA 1
ATOM 727 C C . SER A 1 87 ? 7.935 -10.547 -4.381 1.00 93.81 87 SER A C 1
ATOM 729 O O . SER A 1 87 ? 7.410 -11.627 -4.602 1.00 93.81 87 SER A O 1
ATOM 731 N N . SER A 1 88 ? 8.098 -10.095 -3.131 1.00 95.38 88 SER A N 1
ATOM 732 C CA . SER A 1 88 ? 7.599 -10.826 -1.955 1.00 95.38 88 SER A CA 1
ATOM 733 C C . SER 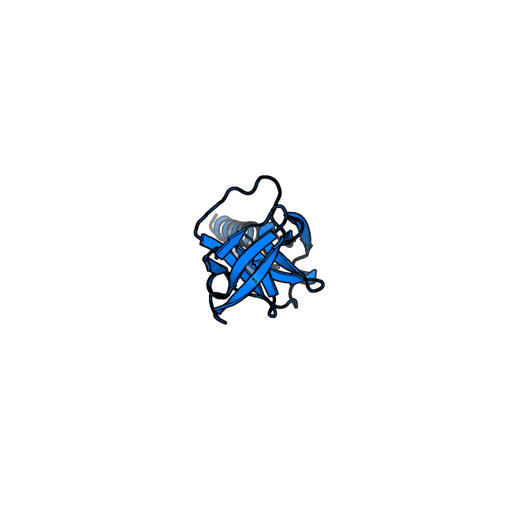A 1 88 ? 6.107 -10.622 -1.699 1.00 95.38 88 SER A C 1
ATOM 735 O O . SER A 1 88 ? 5.517 -11.359 -0.917 1.00 95.38 88 SER A O 1
ATOM 737 N N . VAL A 1 89 ? 5.500 -9.623 -2.345 1.00 95.69 89 VAL A N 1
ATOM 738 C CA . VAL A 1 89 ? 4.093 -9.262 -2.143 1.00 95.69 89 VAL A CA 1
ATOM 739 C C . VAL A 1 89 ? 3.280 -9.285 -3.431 1.00 95.69 89 VAL A C 1
ATOM 741 O O . VAL A 1 89 ? 2.108 -8.923 -3.422 1.00 95.69 89 VAL A O 1
ATOM 744 N N . GLU A 1 90 ? 3.887 -9.702 -4.542 1.00 92.12 90 GLU A N 1
ATOM 745 C CA . GLU A 1 90 ? 3.267 -9.581 -5.860 1.00 92.12 90 GLU A CA 1
ATOM 746 C C . GLU A 1 90 ? 2.052 -10.492 -6.065 1.00 92.12 90 GLU A C 1
ATOM 748 O O . GLU A 1 90 ? 1.193 -10.225 -6.902 1.00 92.12 90 GLU A O 1
ATOM 753 N N . THR A 1 91 ? 1.987 -11.570 -5.293 1.00 93.94 91 THR A N 1
ATOM 754 C CA . THR A 1 91 ? 0.917 -12.566 -5.330 1.00 93.94 91 THR A CA 1
ATOM 755 C C . THR A 1 91 ? -0.150 -12.333 -4.266 1.00 93.94 91 THR A C 1
ATOM 757 O O . THR A 1 91 ? -1.122 -13.086 -4.211 1.00 93.94 91 THR A O 1
ATOM 760 N N . LEU A 1 92 ? 0.019 -11.326 -3.401 1.00 96.69 92 LEU A N 1
ATOM 761 C CA . LEU A 1 92 ? -0.953 -11.036 -2.353 1.00 96.69 92 LEU A CA 1
ATOM 762 C C . LEU A 1 92 ? -2.249 -10.494 -2.952 1.00 96.69 92 LEU A C 1
ATOM 764 O O . LEU A 1 92 ? -2.245 -9.809 -3.977 1.00 96.69 92 LEU A O 1
ATOM 768 N N . ALA A 1 93 ? -3.363 -10.762 -2.270 1.00 97.00 93 ALA A N 1
ATOM 769 C CA . ALA A 1 93 ? -4.648 -10.202 -2.659 1.00 97.00 93 ALA A CA 1
ATOM 770 C C . ALA A 1 93 ? -4.590 -8.668 -2.604 1.00 97.00 93 ALA A C 1
ATOM 772 O O . ALA A 1 93 ? -4.193 -8.081 -1.592 1.00 97.00 93 ALA A O 1
ATOM 773 N N . HIS A 1 94 ? -4.979 -8.037 -3.710 1.00 97.31 94 HIS A N 1
ATOM 774 C CA . HIS A 1 94 ? -4.958 -6.592 -3.911 1.00 97.31 94 HIS A CA 1
ATOM 775 C C . HIS A 1 94 ? -6.371 -6.027 -3.851 1.00 97.31 94 HIS A C 1
ATOM 777 O O . HIS A 1 94 ? -7.287 -6.544 -4.482 1.00 97.31 94 HIS A O 1
ATOM 783 N N . TYR A 1 95 ? -6.510 -4.938 -3.104 1.00 97.69 95 TYR A N 1
ATOM 784 C CA . TYR A 1 95 ? -7.757 -4.226 -2.884 1.00 97.69 95 TYR A CA 1
ATOM 785 C C . TYR A 1 95 ? -7.557 -2.746 -3.246 1.00 97.69 95 TYR A C 1
ATOM 787 O O . TYR A 1 95 ? -6.903 -2.007 -2.494 1.00 97.69 95 TYR A O 1
ATOM 795 N N . PRO A 1 96 ? -8.067 -2.292 -4.405 1.00 97.44 96 PRO A N 1
ATOM 796 C CA . PRO A 1 96 ? -7.974 -0.897 -4.823 1.00 97.44 96 PRO A CA 1
ATOM 797 C C . PRO A 1 96 ? -8.673 0.030 -3.831 1.00 97.44 96 PRO A C 1
ATOM 799 O O . PRO A 1 96 ? -9.825 -0.202 -3.470 1.00 97.44 96 PRO A O 1
ATOM 802 N N . SER A 1 97 ? -8.024 1.123 -3.423 1.00 97.19 97 SER A N 1
ATOM 803 C CA . SER A 1 97 ? -8.560 1.979 -2.350 1.00 97.19 97 SER A CA 1
ATOM 804 C C . SER A 1 97 ? -9.962 2.518 -2.635 1.00 97.19 97 SER A C 1
ATOM 806 O O . SER A 1 97 ? -10.791 2.598 -1.739 1.00 97.19 97 SER A O 1
ATOM 808 N N . LYS A 1 98 ? -10.261 2.823 -3.901 1.00 95.62 98 LYS A N 1
ATOM 809 C CA . LYS A 1 98 ? -11.570 3.327 -4.341 1.00 95.62 98 LYS A CA 1
ATOM 810 C C . LYS A 1 98 ? -12.720 2.334 -4.165 1.00 95.62 98 LYS A C 1
ATOM 812 O O . LYS A 1 98 ? -13.869 2.756 -4.208 1.00 95.62 98 LYS A O 1
ATOM 817 N N . GLU A 1 99 ? -12.416 1.048 -4.040 1.00 95.44 99 GLU A N 1
ATOM 818 C CA . GLU A 1 99 ? -13.409 -0.020 -3.909 1.00 95.44 99 GLU A CA 1
ATOM 819 C C . GLU A 1 99 ? -13.635 -0.412 -2.448 1.00 95.44 99 GLU A C 1
ATOM 821 O O . GLU A 1 99 ? -14.702 -0.918 -2.110 1.00 95.44 99 GLU A O 1
ATOM 826 N N . VAL A 1 100 ? -12.642 -0.175 -1.585 1.00 96.31 100 VAL A N 1
ATOM 827 C CA . VAL A 1 100 ? -12.667 -0.634 -0.191 1.00 96.31 100 VAL A CA 1
ATOM 828 C C . VAL A 1 100 ? -12.711 0.480 0.848 1.00 96.31 100 VAL A C 1
ATOM 830 O O . VAL A 1 100 ? -13.108 0.210 1.979 1.00 96.31 100 VAL A O 1
ATOM 833 N N . GLU A 1 101 ? -12.314 1.712 0.516 1.00 97.19 101 GLU A N 1
ATOM 834 C CA . GLU A 1 101 ? -12.427 2.855 1.427 1.00 97.19 101 GLU A CA 1
ATOM 835 C C . GLU A 1 101 ? -13.830 3.464 1.372 1.00 97.19 101 GLU A C 1
ATOM 837 O O . GLU A 1 101 ? -14.327 3.822 0.304 1.00 97.19 101 GLU A O 1
ATOM 842 N N . MET A 1 102 ? -14.455 3.631 2.537 1.00 96.50 102 MET A N 1
ATOM 843 C CA . MET A 1 102 ? -15.820 4.144 2.667 1.00 96.50 102 MET A CA 1
ATOM 844 C C . MET A 1 102 ? -15.944 5.060 3.889 1.00 96.50 102 MET A C 1
ATOM 846 O O . MET A 1 102 ? -15.102 5.038 4.790 1.00 96.50 102 MET A O 1
ATOM 850 N N . GLU A 1 103 ? -17.000 5.870 3.934 1.00 96.75 103 GLU A N 1
ATOM 851 C CA . GLU A 1 103 ? -17.409 6.544 5.168 1.00 96.75 103 GLU A CA 1
ATOM 852 C C . GLU A 1 103 ? -18.425 5.683 5.915 1.00 96.75 103 GLU A C 1
ATOM 854 O O . GLU A 1 103 ? -19.358 5.154 5.316 1.00 96.75 103 GLU A O 1
ATOM 859 N N . ALA A 1 104 ? -18.233 5.552 7.224 1.00 96.50 104 ALA A N 1
ATOM 860 C CA . ALA A 1 104 ? -19.140 4.862 8.125 1.00 96.50 104 ALA A CA 1
ATOM 861 C C . ALA A 1 104 ? -19.655 5.835 9.188 1.00 96.50 104 ALA A C 1
ATOM 863 O O . ALA A 1 104 ? -18.890 6.631 9.747 1.00 96.50 104 ALA A O 1
ATOM 864 N N . THR A 1 105 ? -20.950 5.753 9.485 1.00 96.88 105 THR A N 1
ATOM 865 C CA . THR A 1 105 ? -21.581 6.556 10.536 1.00 96.88 105 THR A CA 1
ATOM 866 C C . THR A 1 105 ? -21.220 5.994 11.904 1.00 96.88 105 THR A C 1
ATOM 868 O O . THR A 1 105 ? -21.327 4.791 12.141 1.00 96.88 105 THR A O 1
ATOM 871 N N . VAL A 1 106 ? -20.807 6.870 12.818 1.00 96.69 106 VAL A N 1
ATOM 872 C CA . VAL A 1 106 ? -20.583 6.535 14.225 1.00 96.69 106 VAL A CA 1
ATOM 873 C C . VAL A 1 106 ? -21.928 6.550 14.938 1.00 96.69 106 VAL A C 1
ATOM 875 O O . VAL A 1 106 ? -22.579 7.589 15.019 1.00 96.69 106 VAL A O 1
ATOM 878 N N . LEU A 1 107 ? -22.327 5.407 15.487 1.00 95.56 107 LEU A N 1
ATOM 879 C CA . LEU A 1 107 ? -23.577 5.275 16.231 1.00 95.56 107 LEU A CA 1
ATOM 880 C C . LEU A 1 107 ? -23.385 5.758 17.667 1.00 95.56 107 LEU A C 1
ATOM 882 O O . LEU A 1 107 ? -24.053 6.681 18.133 1.00 95.56 107 LEU A O 1
ATOM 886 N N . TYR A 1 108 ? -22.410 5.177 18.360 1.00 92.94 108 TYR A N 1
ATOM 887 C CA . TYR A 1 108 ? -22.041 5.569 19.714 1.00 92.94 108 TYR A CA 1
ATOM 888 C C . TYR A 1 108 ? -20.607 5.144 20.034 1.00 92.94 108 TYR A C 1
ATOM 890 O O . TYR A 1 108 ? -19.940 4.441 19.277 1.00 92.94 108 TYR A O 1
ATOM 898 N N . THR A 1 109 ? -20.087 5.630 21.156 1.00 92.25 109 THR A N 1
ATOM 899 C CA . THR A 1 109 ? -18.702 5.390 21.574 1.00 92.25 109 THR A CA 1
ATOM 900 C C . THR A 1 109 ? -18.676 5.016 23.043 1.00 92.25 109 THR A C 1
ATOM 902 O O . THR A 1 109 ? -19.306 5.704 23.845 1.00 92.25 109 THR A O 1
ATOM 905 N N . SER A 1 110 ? -17.902 3.997 23.405 1.00 88.56 110 SER A N 1
ATOM 906 C CA . SER A 1 110 ? -17.580 3.679 24.800 1.00 88.56 110 SER A CA 1
ATOM 907 C C . SER A 1 110 ? -16.227 4.288 25.179 1.00 88.56 110 SER A C 1
ATOM 909 O O . SER A 1 110 ? -15.659 5.071 24.414 1.00 88.56 110 SER A O 1
ATOM 911 N N . GLU A 1 111 ? -15.662 3.947 26.339 1.00 86.75 111 GLU A N 1
ATOM 912 C CA . GLU A 1 111 ? -14.301 4.370 26.692 1.00 86.75 111 GLU A CA 1
ATOM 913 C C . GLU A 1 111 ? -13.259 3.838 25.694 1.00 86.75 111 GLU A C 1
ATOM 915 O O . GLU A 1 111 ? -12.409 4.603 25.226 1.00 86.75 111 GLU A O 1
ATOM 920 N N . ARG A 1 112 ? -13.368 2.560 25.306 1.00 89.62 112 ARG A N 1
ATOM 921 C CA . ARG A 1 112 ? -12.348 1.827 24.531 1.00 89.62 112 ARG A CA 1
ATOM 922 C C . ARG A 1 112 ? -12.737 1.519 23.090 1.00 89.62 112 ARG A C 1
ATOM 924 O O . ARG A 1 112 ? -11.864 1.131 22.318 1.00 89.62 112 ARG A O 1
ATOM 931 N N . GLU A 1 113 ? -13.997 1.701 22.719 1.00 92.81 113 GLU A N 1
ATOM 932 C CA . GLU A 1 113 ? -14.521 1.277 21.420 1.00 92.81 113 GLU A CA 1
ATOM 933 C C . GLU A 1 113 ? -15.358 2.371 20.754 1.00 92.81 113 GLU A C 1
ATOM 935 O O . GLU A 1 113 ? -15.851 3.309 21.393 1.00 92.81 113 GLU A O 1
ATOM 940 N N . ILE A 1 114 ? -15.475 2.248 19.440 1.00 94.25 114 ILE A N 1
ATOM 941 C CA . ILE A 1 114 ? -16.329 3.038 18.565 1.00 94.25 114 ILE A CA 1
ATOM 942 C C . ILE A 1 114 ? -17.258 2.036 17.894 1.00 94.25 114 ILE A C 1
ATOM 944 O O . ILE A 1 114 ? -16.779 1.085 17.277 1.00 94.25 114 ILE A O 1
ATOM 948 N N . VAL A 1 115 ? -18.562 2.256 18.011 1.00 95.12 115 VAL A N 1
ATOM 949 C CA . VAL A 1 115 ? -19.561 1.461 17.303 1.00 95.12 115 VAL A CA 1
ATOM 950 C C . VAL A 1 115 ? -19.965 2.226 16.060 1.00 95.12 115 VAL A C 1
ATOM 952 O O . VAL A 1 115 ? -20.388 3.384 16.139 1.00 95.12 115 VAL A O 1
ATOM 955 N N . ILE A 1 116 ? -19.781 1.594 14.910 1.00 96.31 116 ILE A N 1
ATOM 956 C CA . ILE A 1 116 ? -20.120 2.156 13.608 1.00 96.31 116 ILE A CA 1
ATOM 957 C C . ILE A 1 116 ? -21.203 1.321 12.937 1.00 96.31 116 ILE A C 1
ATOM 959 O O . ILE A 1 116 ? -21.358 0.139 13.232 1.00 96.31 116 ILE A O 1
ATOM 963 N N . MET A 1 117 ? -21.911 1.932 11.998 1.00 96.38 117 MET A N 1
ATOM 964 C CA . MET A 1 117 ? -22.745 1.214 11.043 1.00 96.38 117 MET A CA 1
ATOM 965 C C . MET A 1 117 ? -21.895 0.832 9.831 1.00 96.38 117 MET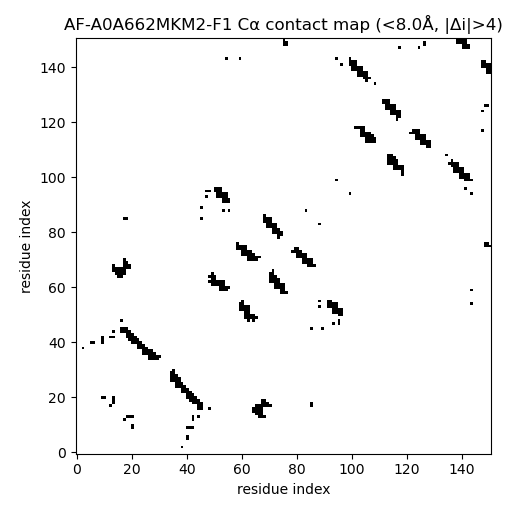 A C 1
ATOM 967 O O . MET A 1 117 ? -21.323 1.714 9.184 1.00 96.38 117 MET A O 1
ATOM 971 N N . ASP A 1 118 ? -21.799 -0.464 9.524 1.00 93.88 118 ASP A N 1
ATOM 972 C CA . ASP A 1 118 ? -21.184 -0.942 8.283 1.00 93.88 118 ASP A CA 1
ATOM 973 C C . ASP A 1 118 ? -21.944 -0.330 7.088 1.00 93.88 118 ASP A C 1
ATOM 975 O O . ASP A 1 118 ? -23.150 -0.550 6.959 1.00 93.88 118 ASP A O 1
ATOM 979 N N . PRO A 1 119 ? -21.273 0.431 6.205 1.00 92.75 119 PRO A N 1
ATOM 980 C CA . PRO A 1 119 ? -21.931 1.141 5.110 1.00 92.75 119 PRO A CA 1
ATOM 981 C C . PRO A 1 119 ? -22.490 0.223 4.012 1.00 92.75 119 PRO A C 1
ATOM 983 O O . PRO A 1 119 ? -23.210 0.699 3.136 1.00 92.75 119 PRO A O 1
ATOM 986 N N . VAL A 1 120 ? -22.150 -1.070 4.023 1.00 92.50 120 VAL A N 1
ATOM 987 C CA . VAL A 1 120 ? -22.636 -2.067 3.060 1.00 92.50 120 VAL A CA 1
ATOM 988 C C . VAL A 1 120 ? -23.715 -2.945 3.682 1.00 92.50 120 VAL A C 1
ATOM 990 O O . VAL A 1 120 ? -24.776 -3.126 3.090 1.00 92.50 120 VAL A O 1
ATOM 993 N N . SER A 1 121 ? -23.442 -3.523 4.854 1.00 93.44 121 SER A N 1
ATOM 994 C CA . SER A 1 121 ? -24.362 -4.478 5.488 1.00 93.44 121 SER A CA 1
ATOM 995 C C . SER A 1 121 ? -25.383 -3.828 6.425 1.00 93.44 121 SER A C 1
ATOM 997 O O . SER A 1 121 ? -26.341 -4.490 6.817 1.00 93.44 121 SER A O 1
ATOM 999 N N . PHE A 1 122 ? -25.183 -2.557 6.791 1.00 93.94 122 PHE A N 1
ATOM 1000 C CA . PHE A 1 122 ? -25.933 -1.827 7.822 1.00 93.94 122 PHE A CA 1
ATOM 1001 C C . PHE A 1 122 ? -25.885 -2.459 9.222 1.00 93.94 122 PHE A C 1
ATOM 1003 O O . PHE A 1 122 ? -26.588 -2.009 10.126 1.00 93.94 122 PHE A O 1
ATOM 1010 N N . ALA A 1 123 ? -25.043 -3.474 9.426 1.00 94.50 123 ALA A N 1
ATOM 1011 C CA . ALA A 1 123 ? -24.828 -4.078 10.730 1.00 94.50 123 ALA A CA 1
ATOM 1012 C C . ALA A 1 123 ? -23.985 -3.165 11.632 1.00 94.50 123 ALA A C 1
ATOM 1014 O O . ALA A 1 123 ? -23.146 -2.393 11.160 1.00 94.50 123 ALA A O 1
ATOM 1015 N N . GLU A 1 124 ? -24.183 -3.279 12.943 1.00 95.69 124 GLU A N 1
ATOM 1016 C CA . GLU A 1 124 ? -23.314 -2.626 13.919 1.00 95.69 124 GLU A CA 1
ATOM 1017 C C . GLU A 1 124 ? -21.967 -3.346 13.995 1.00 95.69 124 GLU A C 1
ATOM 1019 O O . GLU A 1 124 ? -21.908 -4.573 14.104 1.00 95.69 124 GLU A O 1
ATOM 1024 N N . VAL A 1 125 ? -20.875 -2.581 13.972 1.00 95.19 125 VAL A N 1
ATOM 1025 C CA . VAL A 1 125 ? -19.525 -3.119 14.134 1.00 95.19 125 VAL A CA 1
ATOM 1026 C C . VAL A 1 125 ? -18.761 -2.355 15.206 1.00 95.19 125 VAL A C 1
ATOM 1028 O O . VAL A 1 125 ? -18.658 -1.127 15.172 1.00 95.19 125 VAL A O 1
ATOM 1031 N N . ASN A 1 126 ? -18.185 -3.106 16.146 1.00 94.25 126 ASN A N 1
ATOM 1032 C CA . ASN A 1 126 ? -17.344 -2.578 17.213 1.00 94.25 126 ASN A CA 1
ATOM 1033 C C . ASN A 1 126 ? -15.889 -2.504 16.752 1.00 94.25 126 ASN A C 1
ATOM 1035 O O . ASN A 1 126 ? -15.289 -3.513 16.384 1.00 94.25 126 ASN A O 1
ATOM 1039 N N . ILE A 1 127 ? -15.303 -1.310 16.816 1.00 91.12 127 ILE A N 1
ATOM 1040 C CA . ILE A 1 127 ? -13.897 -1.076 16.489 1.00 91.12 127 ILE A CA 1
ATOM 1041 C C . ILE A 1 127 ? -13.173 -0.511 17.706 1.00 91.12 127 ILE A C 1
ATOM 1043 O O . ILE A 1 127 ? -13.646 0.411 18.373 1.00 91.12 127 ILE A O 1
ATOM 1047 N N . LYS A 1 128 ? -11.966 -1.016 17.971 1.00 88.81 128 LYS A N 1
ATOM 1048 C CA . LYS A 1 128 ? -11.099 -0.487 19.025 1.00 88.81 128 LYS A CA 1
ATOM 1049 C C . LYS A 1 128 ? -10.744 0.975 18.752 1.00 88.81 128 LYS A C 1
ATOM 1051 O O . LYS A 1 128 ? -10.246 1.331 17.685 1.00 88.81 128 LYS A O 1
ATOM 1056 N N . LYS A 1 129 ? -10.939 1.827 19.754 1.00 87.81 129 LYS A N 1
ATOM 1057 C CA . LYS A 1 129 ? -10.627 3.251 19.668 1.00 87.81 129 LYS A CA 1
ATOM 1058 C C . LYS A 1 129 ? -9.105 3.458 19.578 1.00 87.81 129 LYS A C 1
ATOM 1060 O O . LYS A 1 129 ? -8.377 2.952 20.439 1.00 87.81 129 LYS A O 1
ATOM 1065 N N . PRO A 1 130 ? -8.599 4.216 18.587 1.00 83.75 130 PRO A N 1
ATOM 1066 C CA . PRO A 1 130 ? -7.180 4.529 18.521 1.00 83.75 130 PRO A CA 1
ATOM 1067 C C . PRO A 1 130 ? -6.784 5.555 19.601 1.00 83.75 130 PRO A C 1
ATOM 1069 O O . PRO A 1 130 ? -7.625 6.340 20.056 1.00 83.75 130 PRO A O 1
ATOM 1072 N N . PRO A 1 131 ? -5.502 5.596 20.013 1.00 82.12 131 PRO A N 1
ATOM 1073 C CA . PRO A 1 131 ? -5.020 6.581 20.977 1.00 82.12 131 PRO A CA 1
ATOM 1074 C C . PRO A 1 131 ? -5.323 8.018 20.531 1.00 82.12 131 PRO A C 1
ATOM 1076 O O . PRO A 1 131 ? -5.074 8.386 19.384 1.00 82.12 131 PRO A O 1
ATOM 1079 N N . GLY A 1 132 ? -5.859 8.839 21.439 1.00 82.81 132 GLY A N 1
ATOM 1080 C CA . GLY A 1 132 ? -6.156 10.251 21.167 1.00 82.81 132 GLY A CA 1
ATOM 1081 C C . GLY A 1 132 ? -7.353 10.503 20.240 1.00 82.81 132 GLY A C 1
ATOM 1082 O O . GLY A 1 132 ? -7.525 11.626 19.763 1.00 82.81 132 GLY A O 1
ATOM 1083 N N . TRP A 1 133 ? -8.184 9.490 19.972 1.00 85.75 133 TRP A N 1
ATOM 1084 C CA . TRP A 1 133 ? -9.383 9.659 19.154 1.00 85.75 133 TRP A CA 1
ATOM 1085 C C . TRP A 1 133 ? -10.370 10.655 19.776 1.00 85.75 133 TRP A C 1
ATOM 1087 O O . TRP A 1 133 ? -10.654 10.615 20.974 1.00 85.75 133 TRP A O 1
ATOM 1097 N N . LYS A 1 134 ? -10.933 11.521 18.931 1.00 86.12 134 LYS A N 1
ATOM 1098 C CA . LYS A 1 134 ? -11.973 12.493 19.291 1.00 86.12 134 LYS A CA 1
ATOM 1099 C C . LYS A 1 134 ? -13.285 12.103 18.629 1.00 86.12 134 LYS A C 1
ATOM 1101 O O . LYS A 1 134 ? -13.259 11.623 17.497 1.00 86.12 134 LYS A O 1
ATOM 1106 N N . ARG A 1 135 ? -14.405 12.377 19.305 1.00 86.00 135 ARG A N 1
ATOM 1107 C CA . ARG A 1 135 ? -15.745 12.092 18.781 1.00 86.00 135 ARG A CA 1
ATOM 1108 C C . ARG A 1 135 ? -15.979 12.780 17.437 1.00 86.00 135 ARG A C 1
ATOM 1110 O O . ARG A 1 135 ? -15.641 13.951 17.275 1.00 86.00 135 ARG A O 1
ATOM 1117 N N . ARG A 1 136 ? -16.548 12.025 16.498 1.00 91.06 136 ARG A N 1
ATOM 1118 C CA . ARG A 1 136 ? -16.972 12.452 15.160 1.00 91.06 136 ARG A CA 1
ATOM 1119 C C . ARG A 1 136 ? -18.287 11.758 14.818 1.00 91.06 136 ARG A C 1
ATOM 1121 O O . ARG A 1 136 ? -18.575 10.715 15.399 1.00 91.06 136 ARG A O 1
ATOM 1128 N N . GLU A 1 137 ? -19.050 12.340 13.901 1.00 93.44 137 GLU A N 1
ATOM 1129 C CA . GLU A 1 137 ? -20.306 11.765 13.393 1.00 93.44 137 GLU A CA 1
ATOM 1130 C C . GLU A 1 137 ? -20.055 10.663 12.361 1.00 93.44 137 GLU A C 1
ATOM 1132 O O . GLU A 1 137 ? -20.764 9.662 12.338 1.00 93.44 137 GLU A O 1
ATOM 1137 N N . SER A 1 138 ? -19.004 10.806 11.553 1.00 94.81 138 SER A N 1
ATOM 1138 C CA . SER A 1 138 ? -18.553 9.791 10.606 1.00 94.81 138 SER A CA 1
ATOM 1139 C C . SER A 1 138 ? -17.048 9.558 10.711 1.00 94.81 138 SER A C 1
ATOM 1141 O O . SER A 1 138 ? -16.273 10.402 11.187 1.00 94.81 138 SER A O 1
ATOM 1143 N N . VAL A 1 139 ? -16.628 8.370 10.288 1.00 94.88 139 VAL A N 1
ATOM 1144 C CA . VAL A 1 139 ? -15.227 7.964 10.205 1.00 94.88 139 VAL A CA 1
ATOM 1145 C C . VAL A 1 139 ? -14.952 7.277 8.877 1.00 94.88 139 VAL A C 1
ATOM 1147 O O . VAL A 1 139 ? -15.835 6.659 8.289 1.00 94.88 139 VAL A O 1
ATOM 1150 N N . LYS A 1 140 ? -13.704 7.363 8.412 1.00 94.19 140 LYS A N 1
ATOM 1151 C CA . LYS A 1 140 ? -13.264 6.593 7.252 1.00 94.19 140 LYS A CA 1
ATOM 1152 C C . LYS A 1 140 ? -12.867 5.189 7.672 1.00 94.19 140 LYS A C 1
ATOM 1154 O O . LYS A 1 140 ? -12.112 5.011 8.629 1.00 94.19 140 LYS A O 1
ATOM 1159 N N . VAL A 1 141 ? -13.354 4.220 6.919 1.00 95.25 141 VAL A N 1
ATOM 1160 C CA . VAL A 1 141 ? -13.085 2.802 7.118 1.00 95.25 141 VAL A CA 1
ATOM 1161 C C . VAL A 1 141 ? -12.556 2.186 5.838 1.00 95.25 141 VAL A C 1
ATOM 1163 O O . VAL A 1 141 ? -12.780 2.707 4.747 1.00 95.25 141 VAL A O 1
ATOM 1166 N N . VAL A 1 142 ? -11.868 1.062 5.980 1.00 95.62 142 VAL A N 1
ATOM 1167 C CA . VAL A 1 142 ? -11.502 0.192 4.871 1.00 95.62 142 VAL A CA 1
ATOM 1168 C C . VAL A 1 142 ? -12.103 -1.192 5.101 1.00 95.62 142 VAL A C 1
ATOM 1170 O O . VAL A 1 142 ? -12.004 -1.727 6.208 1.00 95.62 142 VAL A O 1
ATOM 1173 N N . ARG A 1 143 ? -12.743 -1.759 4.074 1.00 94.56 143 ARG A N 1
ATOM 1174 C CA . ARG A 1 143 ? -13.351 -3.094 4.116 1.00 94.56 143 ARG A CA 1
ATOM 1175 C C . ARG A 1 143 ? -12.541 -4.081 3.280 1.00 94.56 143 ARG A C 1
ATOM 1177 O O . ARG A 1 143 ? -12.544 -4.001 2.058 1.00 94.56 143 ARG A O 1
ATOM 1184 N N . VAL A 1 144 ? -11.859 -5.017 3.929 1.00 94.38 144 VAL A N 1
ATOM 1185 C CA . VAL A 1 144 ? -10.960 -5.982 3.277 1.00 94.38 144 VAL A CA 1
ATOM 1186 C C . VAL A 1 144 ? -11.223 -7.364 3.850 1.00 94.38 144 VAL A C 1
ATOM 1188 O O . VAL A 1 144 ? -11.253 -7.517 5.065 1.00 94.38 144 VAL A O 1
ATOM 1191 N N . ASP A 1 145 ? -11.412 -8.352 2.973 1.00 90.88 145 ASP A N 1
ATOM 1192 C CA . ASP A 1 145 ? -11.611 -9.764 3.341 1.00 90.88 145 ASP A CA 1
ATOM 1193 C C . ASP A 1 145 ? -12.700 -9.983 4.415 1.00 90.88 145 ASP A C 1
ATOM 1195 O O . ASP A 1 145 ? -12.541 -10.721 5.380 1.00 90.88 145 ASP A O 1
ATOM 1199 N N . GLY A 1 146 ? -13.812 -9.249 4.293 1.00 87.12 146 GLY A N 1
ATOM 1200 C CA . GLY A 1 146 ? -14.924 -9.288 5.251 1.00 87.12 146 GLY A CA 1
ATOM 1201 C C . GLY A 1 146 ? -14.690 -8.519 6.560 1.00 87.12 146 GLY A C 1
ATOM 1202 O O . GLY A 1 146 ? -15.658 -8.248 7.266 1.00 87.12 146 GLY A O 1
ATOM 1203 N N . GLY A 1 147 ? -13.456 -8.107 6.857 1.00 90.81 147 GLY A N 1
ATOM 1204 C CA . GLY A 1 147 ? -13.125 -7.230 7.977 1.00 90.81 147 GLY A CA 1
ATOM 1205 C C . GLY A 1 147 ? -13.356 -5.751 7.659 1.00 90.81 147 GLY A C 1
ATOM 1206 O O . GLY A 1 147 ? -13.265 -5.325 6.505 1.00 90.81 147 GLY A O 1
ATOM 1207 N N . ILE A 1 148 ? -13.626 -4.953 8.695 1.00 93.25 148 ILE A N 1
ATOM 1208 C CA . ILE A 1 148 ? -13.755 -3.493 8.617 1.00 93.25 148 ILE A CA 1
ATOM 1209 C C . ILE A 1 148 ? -12.794 -2.840 9.606 1.00 93.25 148 ILE A C 1
ATOM 1211 O O . ILE A 1 148 ? -12.728 -3.205 10.780 1.00 93.25 148 ILE A O 1
ATOM 1215 N N . TYR A 1 149 ? -12.030 -1.869 9.120 1.00 92.25 149 TYR A N 1
ATOM 1216 C CA . TYR A 1 149 ? -10.934 -1.284 9.877 1.00 92.25 149 TYR A CA 1
ATOM 1217 C C . TYR A 1 149 ? -10.940 0.234 9.771 1.00 92.25 149 TYR A C 1
ATOM 1219 O O . TYR A 1 149 ? -11.236 0.794 8.720 1.00 92.25 149 TYR A O 1
ATOM 1227 N N . LEU A 1 150 ? -10.571 0.908 10.856 1.00 91.25 150 LEU A N 1
ATOM 1228 C CA . LEU A 1 150 ? -10.518 2.366 10.917 1.00 91.25 150 LEU A CA 1
ATOM 1229 C C . LEU A 1 150 ? -9.225 2.915 10.291 1.00 91.25 150 LEU A C 1
ATOM 1231 O O . LEU A 1 150 ? -8.126 2.452 10.621 1.00 91.25 150 LEU A O 1
ATOM 1235 N N . LEU A 1 151 ? -9.359 3.956 9.463 1.00 89.56 151 LEU A N 1
ATOM 1236 C CA . LEU A 1 151 ? -8.245 4.700 8.855 1.00 89.56 151 LEU A CA 1
ATOM 1237 C C . LEU A 1 151 ? -7.692 5.798 9.777 1.00 89.56 151 LEU A C 1
ATOM 1239 O O . LEU A 1 151 ? -8.479 6.563 10.367 1.00 89.56 151 LEU A O 1
#

Secondary structure (DSSP, 8-state):
-HHHHHHHHHHHHHHHH-SEEEEEEEEEEEETTEEEEEEEEEEE--S--TT-EEEETTEEEEEEEEETTEEEEEETTT--EEEEEGGGTTTS-EE-HHHHEEEEEEEEE-SSEEEEE-TTT--EEEEEPPTT----SEEEEEEETTEEEE-